Protein AF-A0A818ZFR8-F1 (afdb_monomer)

Solvent-accessible surface area (backbone atoms only — not comparable to full-atom values): 10588 Å² total; per-residue (Å²): 133,90,80,89,83,84,81,84,80,79,79,79,78,79,76,72,80,69,75,83,67,67,73,45,75,75,48,74,55,100,93,43,80,38,34,38,52,63,40,42,68,75,42,42,74,64,34,57,74,34,83,96,46,43,90,58,53,67,88,72,47,54,70,70,54,45,52,52,46,51,51,50,46,51,52,52,51,54,50,52,54,50,37,58,78,69,39,45,80,75,35,69,68,50,48,50,53,50,53,53,51,52,55,52,50,52,53,50,52,52,50,50,63,66,42,64,85,68,64,49,74,64,60,53,51,52,50,50,52,52,50,52,60,73,57,58,87,68,72,92,72,94,78,86,87,84,89,67,98,43,71,68,62,49,50,54,50,50,54,56,50,52,54,56,56,70,74,72,115

Sequence (169 aa):
MKRLATVFLSATLLSSTVLAADNKVVATYTGGNVTADQVMEQFNPVLAMQPESKGKSFSELDKNVQEVLVKGYINSKLLEQEADKLKIRDSQEFKTKIKGIETQMIQQEILERQIKDKITDKMVEDEYKALTTNLKGQEEVKTSHILVDTEEKAKEIKESMILKILLKI

pLDDT: mean 84.17, std 17.58, range [38.09, 97.94]

Secondary structure (DSSP, 8-state):
------------------------EEEEETTEEEEHHHHHHHHHHHHTTSTTTTT--GGGS-HHHHHHHHHHHHHHHHHHHHHHHTTGGGSHHHHHHHHHHHHHHHHHHHHHHHHHTT--HHHHHHHHHHHHHHHTT-----------SSHHHHHHHHHHHHHHHHTT-

Mean predicted aligned error: 14.53 Å

Organism: NCBI:txid392030

InterPro domains:
  IPR027304 Trigger factor/SurA domain superfamily [SSF109998] (23-159)
  IPR050245 Bacterial extracellular foldase PrsA [PTHR47245] (2-159)

Foldseek 3Di:
DDDDDDDPPDDPPPPDPPPPPQQDFPDADPVGTDGQNQLCVVCVVVLCVPPVRNPDGLVRDDPVVNVVSVVVSVVVVVVVVVCVVVVVVVDPVSVVVVVVVVVVVVVVVVVCVVVVVPDDPVNVVVVVVVVCVVPPPDDPDDDDDDDDDDPVVVVVVVVVVVVVVVVPD

Radius of gyration: 34.76 Å; Cα contacts (8 Å, |Δi|>4): 63; chains: 1; bounding box: 124×63×64 Å

Structure (mmCIF, N/CA/C/O backbone):
data_AF-A0A818ZFR8-F1
#
_entry.id   AF-A0A818ZFR8-F1
#
loop_
_atom_site.group_PDB
_atom_site.id
_atom_site.type_symbol
_atom_site.label_atom_id
_atom_site.label_alt_id
_atom_site.label_comp_id
_atom_site.label_asym_id
_atom_site.label_entity_id
_atom_site.label_seq_id
_atom_site.pdbx_PDB_ins_code
_atom_site.Cartn_x
_atom_site.Cartn_y
_atom_site.Cartn_z
_atom_site.occupancy
_atom_site.B_iso_or_equiv
_atom_site.auth_seq_id
_atom_site.auth_comp_id
_atom_site.auth_asym_id
_atom_site.auth_atom_id
_atom_site.pdbx_PDB_model_num
ATOM 1 N N . MET A 1 1 ? -70.995 -36.875 12.158 1.00 38.09 1 MET A N 1
ATOM 2 C CA . MET A 1 1 ? -70.365 -37.649 11.062 1.00 38.09 1 MET A CA 1
ATOM 3 C C . MET A 1 1 ? -69.314 -36.748 10.417 1.00 38.09 1 MET A C 1
ATOM 5 O O . MET A 1 1 ? -69.686 -35.668 10.002 1.00 38.09 1 MET A O 1
ATOM 9 N N . LYS A 1 2 ? -68.013 -37.019 10.640 1.00 39.03 2 LYS A N 1
ATOM 10 C CA . LYS A 1 2 ? -67.011 -37.393 9.603 1.00 39.03 2 LYS A CA 1
ATOM 11 C C . LYS A 1 2 ? -66.853 -36.285 8.522 1.00 39.03 2 LYS A C 1
ATOM 13 O O . LYS A 1 2 ? -67.813 -36.049 7.816 1.00 39.03 2 LYS A O 1
ATOM 18 N N . ARG A 1 3 ? -65.716 -35.613 8.274 1.00 40.31 3 ARG A N 1
ATOM 19 C CA . ARG A 1 3 ? -64.282 -35.936 8.441 1.00 40.31 3 ARG A CA 1
ATOM 20 C C . ARG A 1 3 ? -63.426 -34.650 8.470 1.00 40.31 3 ARG A C 1
ATOM 22 O O . ARG A 1 3 ? -63.768 -33.683 7.800 1.00 40.31 3 ARG A O 1
ATOM 29 N N . LEU A 1 4 ? -62.306 -34.700 9.197 1.00 44.03 4 LEU A N 1
ATOM 30 C CA . LEU A 1 4 ? -61.169 -33.780 9.083 1.00 44.03 4 LEU A CA 1
ATOM 31 C C . LEU A 1 4 ? -60.507 -33.911 7.700 1.00 44.03 4 LEU A C 1
ATOM 33 O O . LEU A 1 4 ? -60.336 -35.029 7.214 1.00 44.03 4 LEU A O 1
ATOM 37 N N . ALA A 1 5 ? -60.054 -32.792 7.138 1.00 43.97 5 ALA A N 1
ATOM 38 C CA . ALA A 1 5 ? -59.053 -32.757 6.075 1.00 43.97 5 ALA A CA 1
ATOM 39 C C . ALA A 1 5 ? -57.970 -31.738 6.458 1.00 43.97 5 ALA A C 1
ATOM 41 O O . ALA A 1 5 ? -58.058 -30.550 6.166 1.00 43.97 5 ALA A O 1
ATOM 42 N N . THR A 1 6 ? -56.973 -32.222 7.191 1.00 42.75 6 THR A N 1
ATOM 43 C CA . THR A 1 6 ? -55.700 -31.552 7.455 1.00 42.75 6 THR A CA 1
ATOM 44 C C . THR A 1 6 ? -54.887 -31.533 6.162 1.00 42.75 6 THR A C 1
ATOM 46 O O . THR A 1 6 ? -54.427 -32.573 5.697 1.00 42.75 6 THR A O 1
ATOM 49 N N . VAL A 1 7 ? -54.711 -30.352 5.570 1.00 43.38 7 VAL A N 1
ATOM 50 C CA . VAL A 1 7 ? -53.764 -30.140 4.470 1.00 43.38 7 VAL A CA 1
ATOM 51 C C . VAL A 1 7 ? -52.388 -29.895 5.086 1.00 43.38 7 VAL A C 1
ATOM 53 O O . VAL A 1 7 ? -52.138 -28.857 5.693 1.00 43.38 7 VAL A O 1
ATOM 56 N N . PHE A 1 8 ? -51.507 -30.887 4.961 1.00 38.47 8 PHE A N 1
ATOM 57 C CA . PHE A 1 8 ? -50.077 -30.771 5.236 1.00 38.47 8 PHE A CA 1
ATOM 58 C C . PHE A 1 8 ? -49.444 -29.893 4.144 1.00 38.47 8 PHE A C 1
ATOM 60 O O . PHE A 1 8 ? -49.186 -30.363 3.037 1.00 38.47 8 PHE A O 1
ATOM 67 N N . LEU A 1 9 ? -49.207 -28.611 4.433 1.00 38.75 9 LEU A N 1
ATOM 68 C CA . LEU A 1 9 ? -48.369 -27.763 3.588 1.00 38.75 9 LEU A CA 1
ATOM 69 C C . LEU A 1 9 ? -46.909 -28.002 3.989 1.00 38.75 9 LEU A C 1
ATOM 71 O O . LEU A 1 9 ? -46.415 -27.457 4.972 1.00 38.75 9 LEU A O 1
ATOM 75 N N . SER A 1 10 ? -46.253 -28.893 3.249 1.00 42.19 10 SER A N 1
ATOM 76 C CA . SER A 1 10 ? -44.827 -29.189 3.373 1.00 42.19 10 SER A CA 1
ATOM 77 C C . SER A 1 10 ? -44.009 -27.924 3.098 1.00 42.19 10 SER A C 1
ATOM 79 O O . SER A 1 10 ? -43.869 -27.507 1.951 1.00 42.19 10 SER A O 1
ATOM 81 N N . ALA A 1 11 ? -43.464 -27.317 4.152 1.00 47.06 11 ALA A N 1
ATOM 82 C CA . ALA A 1 11 ? -42.463 -26.267 4.045 1.00 47.06 11 ALA A CA 1
ATOM 83 C C . ALA A 1 11 ? -41.134 -26.895 3.604 1.00 47.06 11 ALA A C 1
ATOM 85 O O . ALA A 1 11 ? -40.368 -27.414 4.415 1.00 47.06 11 ALA A O 1
ATOM 86 N N . THR A 1 12 ? -40.867 -26.878 2.300 1.00 50.16 12 THR A N 1
ATOM 87 C CA . THR A 1 12 ? -39.530 -27.120 1.754 1.00 50.16 12 THR A CA 1
ATOM 88 C C . THR A 1 12 ? -38.594 -26.029 2.266 1.00 50.16 12 THR A C 1
ATOM 90 O O . THR A 1 12 ? -38.601 -24.903 1.771 1.00 50.16 12 THR A O 1
ATOM 93 N N . LEU A 1 13 ? -37.799 -26.370 3.281 1.00 46.50 13 LEU A N 1
ATOM 94 C CA . LEU A 1 13 ? -36.607 -25.630 3.675 1.00 46.50 13 LEU A CA 1
ATOM 95 C C . LEU A 1 13 ? -35.628 -25.670 2.498 1.00 46.50 13 LEU A C 1
ATOM 97 O O . LEU A 1 13 ? -34.896 -26.639 2.307 1.00 46.50 13 LEU A O 1
ATOM 101 N N . LEU A 1 14 ? -35.641 -24.618 1.683 1.00 50.81 14 LEU A N 1
ATOM 102 C CA . LEU A 1 14 ? -34.517 -24.291 0.819 1.00 50.81 14 LEU A CA 1
ATOM 103 C C . LEU A 1 14 ? -33.371 -23.869 1.739 1.00 50.81 14 LEU A C 1
ATOM 105 O O . LEU A 1 14 ? -33.244 -22.703 2.104 1.00 50.81 14 LEU A O 1
ATOM 109 N N . SER A 1 15 ? -32.562 -24.842 2.153 1.00 46.88 15 SER A N 1
ATOM 110 C CA . SER A 1 15 ? -31.235 -24.593 2.697 1.00 46.88 15 SER A CA 1
ATOM 111 C C . SER A 1 15 ? -30.413 -23.945 1.590 1.00 46.88 15 SER A C 1
ATOM 113 O O . SER A 1 15 ? -29.797 -24.627 0.775 1.00 46.88 15 SER A O 1
ATOM 115 N N . SER A 1 16 ? -30.433 -22.617 1.524 1.00 48.22 16 SER A N 1
ATOM 116 C CA . SER A 1 16 ? -29.395 -21.878 0.828 1.00 48.22 16 SER A CA 1
ATOM 117 C C . SER A 1 16 ? -28.075 -22.285 1.467 1.00 48.22 16 SER A C 1
ATOM 119 O O . SER A 1 16 ? -27.835 -21.995 2.641 1.00 48.22 16 SER A O 1
ATOM 121 N N . THR A 1 17 ? -27.238 -22.987 0.711 1.00 42.12 17 THR A N 1
ATOM 122 C CA . THR A 1 17 ? -25.811 -23.088 0.986 1.00 42.12 17 THR A CA 1
ATOM 123 C C . THR A 1 17 ? -25.267 -21.666 1.010 1.00 42.12 17 THR A C 1
ATOM 125 O O . THR A 1 17 ? -24.925 -21.100 -0.027 1.00 42.12 17 THR A O 1
ATOM 128 N N . VAL A 1 18 ? -25.249 -21.060 2.195 1.00 51.91 18 VAL A N 1
ATOM 129 C CA . VAL A 1 18 ? -24.336 -19.966 2.496 1.00 51.91 18 VAL 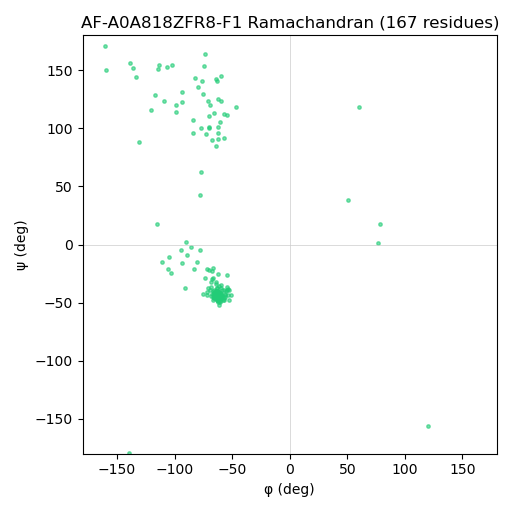A CA 1
ATOM 130 C C . VAL A 1 18 ? -22.960 -20.533 2.182 1.00 51.91 18 VAL A C 1
ATOM 132 O O . VAL A 1 18 ? -22.527 -21.494 2.818 1.00 51.91 18 VAL A O 1
ATOM 135 N N . LEU A 1 19 ? -22.328 -20.008 1.130 1.00 44.62 19 LEU A N 1
ATOM 136 C CA . LEU A 1 19 ? -20.898 -20.176 0.916 1.00 44.62 19 LEU A CA 1
ATOM 137 C C . LEU A 1 19 ? -20.244 -19.883 2.263 1.00 44.62 19 LEU A C 1
ATOM 139 O O . LEU A 1 19 ? -20.466 -18.807 2.817 1.00 44.62 19 LEU A O 1
ATOM 143 N N . ALA A 1 20 ? -19.556 -20.875 2.822 1.00 43.00 20 ALA A N 1
ATOM 144 C CA . ALA A 1 20 ? -18.879 -20.762 4.099 1.00 43.00 20 ALA A CA 1
ATOM 145 C C . ALA A 1 20 ? -17.764 -19.716 3.962 1.00 43.00 20 ALA A C 1
ATOM 147 O O . ALA A 1 20 ? -16.625 -20.042 3.651 1.00 43.00 20 ALA A O 1
ATOM 148 N N . ALA A 1 21 ? -18.128 -18.444 4.126 1.00 49.28 21 ALA A N 1
ATOM 149 C CA . ALA A 1 21 ? -17.209 -17.415 4.556 1.00 49.28 21 ALA A CA 1
ATOM 150 C C . ALA A 1 21 ? -16.761 -17.837 5.953 1.00 49.28 21 ALA A C 1
ATOM 152 O O . ALA A 1 21 ? -17.599 -18.158 6.808 1.00 49.28 21 ALA A O 1
ATOM 153 N N . ASP A 1 22 ? -15.453 -17.933 6.146 1.00 56.91 22 ASP A N 1
ATOM 154 C CA . ASP A 1 22 ? -14.827 -18.409 7.370 1.00 56.91 22 ASP A CA 1
ATOM 155 C C . ASP A 1 22 ? -14.910 -17.269 8.404 1.00 56.91 22 ASP A C 1
ATOM 157 O O . ASP A 1 22 ? -13.919 -16.708 8.866 1.00 56.91 22 ASP A O 1
ATOM 161 N N . ASN A 1 23 ? -16.141 -16.888 8.767 1.00 75.81 23 ASN A N 1
ATOM 162 C CA . ASN A 1 23 ? -16.486 -15.745 9.611 1.00 75.81 23 ASN A CA 1
ATOM 163 C C . ASN A 1 23 ? -16.240 -16.053 11.099 1.00 75.81 23 ASN A C 1
ATOM 165 O O . ASN A 1 23 ? -17.062 -15.798 11.984 1.00 75.81 23 ASN A O 1
ATOM 169 N N . LYS A 1 24 ? -15.107 -16.692 11.379 1.00 91.25 24 LYS A N 1
ATOM 170 C CA . LYS A 1 24 ? -14.663 -17.077 12.709 1.00 91.25 24 LYS A CA 1
ATOM 171 C C . LYS A 1 24 ? -14.156 -15.843 13.440 1.00 91.25 24 LYS A C 1
ATOM 173 O O . LYS A 1 24 ? -13.301 -15.123 12.931 1.00 91.25 24 LYS A O 1
ATOM 178 N N . VAL A 1 25 ? -14.638 -15.626 14.661 1.00 94.88 25 VAL A N 1
ATOM 179 C CA . VAL A 1 25 ? -14.092 -14.592 15.548 1.00 94.88 25 VAL A CA 1
ATOM 180 C C . VAL A 1 25 ? -12.696 -15.020 15.998 1.00 94.88 25 VAL A C 1
ATOM 182 O O . VAL A 1 25 ? -12.527 -16.079 16.603 1.00 94.88 25 VAL A O 1
ATOM 185 N N . VAL A 1 26 ? -11.699 -14.199 15.682 1.00 95.06 26 VAL A N 1
ATOM 186 C CA . VAL A 1 26 ? -10.278 -14.446 15.978 1.00 95.06 26 VAL A CA 1
ATOM 187 C C . VAL A 1 26 ? -9.765 -13.581 17.124 1.00 95.06 26 VAL A C 1
ATOM 189 O O . VAL A 1 26 ? -8.783 -13.941 17.766 1.00 95.06 26 VAL A O 1
ATOM 192 N N . ALA A 1 27 ? -10.443 -12.470 17.417 1.00 95.44 27 ALA A N 1
ATOM 193 C CA . ALA A 1 27 ? -10.174 -11.635 18.579 1.00 95.44 27 ALA A CA 1
ATOM 194 C C . ALA A 1 27 ? -11.370 -10.744 18.925 1.00 95.44 27 ALA A C 1
ATOM 196 O O . ALA A 1 27 ? -12.330 -10.623 18.166 1.00 95.44 27 ALA A O 1
ATOM 197 N N . THR A 1 28 ? -11.284 -10.084 20.074 1.00 95.06 28 THR A N 1
ATOM 198 C CA . THR A 1 28 ? -12.230 -9.059 20.517 1.00 95.06 28 THR A CA 1
ATOM 199 C C . THR A 1 28 ? -11.461 -7.857 21.038 1.00 95.06 28 THR A C 1
ATOM 201 O O . THR A 1 28 ? -10.428 -8.019 21.689 1.00 95.06 28 THR A O 1
ATOM 204 N N . TYR A 1 29 ? -11.976 -6.658 20.800 1.00 93.56 29 TYR A N 1
ATOM 205 C CA . TYR A 1 29 ? -11.435 -5.414 21.340 1.00 93.56 29 TYR A CA 1
ATOM 206 C C . TYR A 1 29 ? -12.581 -4.489 21.767 1.00 93.56 29 TYR A C 1
ATOM 208 O O . TYR A 1 29 ? -13.754 -4.835 21.639 1.00 93.56 29 TYR A O 1
ATOM 216 N N . THR A 1 30 ? -12.259 -3.303 22.279 1.00 89.56 30 THR A N 1
ATOM 217 C CA . THR A 1 30 ? -13.251 -2.312 22.736 1.00 89.56 30 THR A CA 1
ATOM 218 C C . THR A 1 30 ? -14.292 -1.944 21.673 1.00 89.56 30 THR A C 1
ATOM 220 O O . THR A 1 30 ? -15.401 -1.559 22.028 1.00 89.56 30 THR A O 1
ATOM 223 N N . GLY A 1 31 ? -13.958 -2.072 20.383 1.00 85.50 31 GLY A N 1
ATOM 224 C CA . GLY A 1 31 ? -14.864 -1.827 19.258 1.00 85.50 31 GLY A CA 1
ATOM 225 C C . GLY A 1 31 ? -15.672 -3.037 18.778 1.00 85.50 31 GLY A C 1
ATOM 226 O O . GLY A 1 31 ? -16.422 -2.892 17.819 1.00 85.50 31 GLY A O 1
ATOM 227 N N . GLY A 1 32 ? -15.545 -4.206 19.417 1.00 92.75 32 GLY A N 1
ATOM 228 C CA . GLY A 1 32 ? -16.324 -5.405 19.103 1.00 92.75 32 GLY A CA 1
ATOM 229 C C . GLY A 1 32 ? -15.482 -6.613 18.690 1.00 92.75 32 GLY A C 1
ATOM 230 O O . GLY A 1 32 ? -14.311 -6.747 19.054 1.00 92.75 32 GLY A O 1
ATOM 231 N N . ASN A 1 33 ? -16.113 -7.521 17.947 1.00 96.19 33 ASN A N 1
ATOM 232 C CA . ASN A 1 33 ? -15.488 -8.750 17.465 1.00 96.19 33 ASN A CA 1
ATOM 233 C C . ASN A 1 33 ? -14.668 -8.486 16.198 1.00 96.19 33 ASN A C 1
ATOM 235 O O . ASN A 1 33 ? -15.083 -7.718 15.333 1.00 96.19 33 ASN A O 1
ATOM 239 N N . VAL A 1 34 ? -13.533 -9.171 16.086 1.00 95.69 34 VAL A N 1
ATOM 240 C CA . VAL A 1 34 ? -12.675 -9.213 14.899 1.00 95.69 34 VAL A CA 1
ATOM 241 C C . VAL A 1 34 ? -12.797 -10.592 14.280 1.00 95.69 34 VAL A C 1
ATOM 243 O O . VAL A 1 34 ? -12.552 -11.594 14.960 1.00 95.69 34 VAL A O 1
ATOM 246 N N . THR A 1 35 ? -13.170 -10.654 13.007 1.00 96.88 35 THR A N 1
ATOM 247 C CA . THR A 1 35 ? -13.336 -11.920 12.284 1.00 96.88 35 THR A CA 1
ATOM 248 C C . THR A 1 35 ? -12.151 -12.192 11.363 1.00 96.88 35 THR A C 1
ATOM 250 O O . THR A 1 35 ? -11.447 -11.270 10.952 1.00 96.88 35 THR A O 1
ATOM 253 N N . ALA A 1 36 ? -11.893 -13.467 11.068 1.00 95.69 36 ALA A N 1
ATOM 254 C CA . ALA A 1 36 ? -10.802 -13.872 10.184 1.00 95.69 36 ALA A CA 1
ATOM 255 C C . ALA A 1 36 ? -10.917 -13.204 8.804 1.00 95.69 36 ALA A C 1
ATOM 257 O O . ALA A 1 36 ? -9.929 -12.676 8.299 1.00 95.69 36 ALA A O 1
ATOM 258 N N . ASP A 1 37 ? -12.131 -13.142 8.251 1.00 95.38 37 ASP A N 1
ATOM 259 C CA . ASP A 1 37 ? -12.412 -12.489 6.970 1.00 95.38 37 ASP A CA 1
ATOM 260 C C . ASP A 1 37 ? -12.021 -11.007 6.972 1.00 95.38 37 ASP A C 1
ATOM 262 O O . ASP A 1 37 ? -11.358 -10.554 6.046 1.00 95.38 37 ASP A O 1
ATOM 266 N N . GLN A 1 38 ? -12.349 -10.266 8.036 1.00 95.25 38 GLN A N 1
ATOM 267 C CA . GLN A 1 38 ? -11.991 -8.847 8.155 1.00 95.25 38 GLN A CA 1
ATOM 268 C C . GLN A 1 38 ? -10.476 -8.628 8.166 1.00 95.25 38 GLN A C 1
ATOM 270 O O . GLN A 1 38 ? -9.964 -7.690 7.553 1.00 95.25 38 GLN A O 1
ATOM 275 N N . VAL A 1 39 ? -9.749 -9.498 8.870 1.00 96.50 39 VAL A N 1
ATOM 276 C CA . VAL A 1 39 ? -8.286 -9.436 8.908 1.00 96.50 39 VAL A CA 1
ATOM 277 C C . VAL A 1 39 ? -7.719 -9.748 7.522 1.00 96.50 39 VAL A C 1
ATOM 279 O O . VAL A 1 39 ? -6.867 -9.011 7.027 1.00 96.50 39 VAL A O 1
ATOM 282 N N . MET A 1 40 ? -8.209 -10.800 6.864 1.00 95.38 40 MET A N 1
ATOM 283 C CA . MET A 1 40 ? -7.732 -11.174 5.531 1.00 95.38 40 MET A CA 1
ATOM 284 C C . MET A 1 40 ? -8.078 -10.125 4.477 1.00 95.38 40 MET A C 1
ATOM 286 O O . MET A 1 40 ? -7.233 -9.825 3.646 1.00 95.38 40 MET A O 1
ATOM 290 N N . GLU A 1 41 ? -9.255 -9.503 4.521 1.00 94.88 41 GLU A N 1
ATOM 291 C CA . GLU A 1 41 ? -9.635 -8.432 3.593 1.00 94.88 41 GLU A CA 1
ATOM 292 C C . GLU A 1 41 ? -8.623 -7.277 3.617 1.00 94.88 41 GLU A C 1
ATOM 294 O O . GLU A 1 41 ? -8.179 -6.815 2.565 1.00 94.88 41 GLU A O 1
ATOM 299 N N . GLN A 1 42 ? -8.183 -6.867 4.811 1.00 95.56 42 GLN A N 1
ATOM 300 C CA . GLN A 1 42 ? -7.213 -5.784 4.964 1.00 95.56 42 GLN A CA 1
ATOM 301 C C . GLN A 1 42 ? -5.798 -6.170 4.499 1.00 95.56 42 GLN A C 1
ATOM 303 O O . GLN A 1 42 ? -5.088 -5.333 3.937 1.00 95.56 42 GLN A O 1
ATOM 308 N N . PHE A 1 43 ? -5.361 -7.409 4.741 1.00 95.94 43 PHE A N 1
ATOM 309 C CA . PHE A 1 43 ? -3.962 -7.809 4.529 1.00 95.94 43 PHE A CA 1
ATOM 310 C C . PHE A 1 43 ? -3.717 -8.669 3.284 1.00 95.94 43 PHE A C 1
ATOM 312 O O . PHE A 1 43 ? -2.563 -8.823 2.880 1.00 95.94 43 PHE A O 1
ATOM 319 N N . ASN A 1 44 ? -4.762 -9.165 2.619 1.00 94.31 44 ASN A N 1
ATOM 320 C CA . ASN A 1 44 ? -4.667 -9.980 1.405 1.00 94.31 44 ASN A CA 1
ATOM 321 C C . ASN A 1 44 ? -3.784 -9.368 0.310 1.00 94.31 44 ASN A C 1
ATOM 323 O O . ASN A 1 44 ? -2.975 -10.113 -0.245 1.00 94.31 44 ASN A O 1
ATOM 327 N N . PRO A 1 45 ? -3.857 -8.057 -0.004 1.00 93.31 45 PRO A N 1
ATOM 328 C CA . PRO A 1 45 ? -2.987 -7.468 -1.021 1.00 93.31 45 PRO A CA 1
ATOM 329 C C . PRO A 1 45 ? -1.497 -7.638 -0.701 1.00 93.31 45 PRO A C 1
ATOM 331 O O . PRO A 1 45 ? -0.708 -7.943 -1.589 1.00 93.31 45 PRO A O 1
ATOM 334 N N . VAL A 1 46 ? -1.119 -7.505 0.574 1.00 92.25 46 VAL A N 1
ATOM 335 C CA . VAL A 1 46 ? 0.270 -7.661 1.031 1.00 92.25 46 VAL A CA 1
ATOM 336 C C . VAL A 1 46 ? 0.665 -9.137 1.076 1.00 92.25 46 VAL A C 1
ATOM 338 O O . VAL A 1 46 ? 1.748 -9.501 0.622 1.00 92.25 46 VAL A O 1
ATOM 341 N N . LEU A 1 47 ? -0.222 -10.007 1.566 1.00 93.00 47 LEU A N 1
ATOM 342 C CA . LEU A 1 47 ? 0.015 -11.453 1.609 1.00 93.00 47 LEU A CA 1
ATOM 343 C C . LEU A 1 47 ? 0.139 -12.058 0.204 1.00 93.00 47 LEU A C 1
ATOM 345 O O . LEU A 1 47 ? 0.922 -12.979 0.001 1.00 93.00 47 LEU A O 1
ATOM 349 N N . ALA A 1 48 ? -0.574 -11.518 -0.788 1.00 91.81 48 ALA A N 1
ATOM 350 C CA . ALA A 1 48 ? -0.499 -11.966 -2.177 1.00 91.81 48 ALA A CA 1
ATOM 351 C C . ALA A 1 48 ? 0.860 -11.681 -2.842 1.00 91.81 48 ALA A C 1
ATOM 353 O O . ALA A 1 48 ? 1.195 -12.331 -3.836 1.00 91.81 48 ALA A O 1
ATOM 354 N N . MET A 1 49 ? 1.641 -10.742 -2.296 1.00 91.69 49 MET A N 1
ATOM 355 C CA . MET A 1 49 ? 3.008 -10.448 -2.742 1.00 91.69 49 MET A CA 1
ATOM 356 C C . MET A 1 49 ? 4.040 -11.430 -2.171 1.00 91.69 49 MET A C 1
ATOM 358 O O . MET A 1 49 ? 5.157 -11.494 -2.678 1.00 91.69 49 MET A O 1
ATOM 362 N N . GLN A 1 50 ? 3.678 -12.196 -1.140 1.00 90.56 50 GLN A N 1
ATOM 363 C CA . GLN A 1 50 ? 4.542 -13.178 -0.489 1.00 90.56 50 GLN A CA 1
ATOM 364 C C . GLN A 1 50 ? 4.234 -14.580 -1.032 1.00 90.56 50 GLN A C 1
ATOM 366 O O . GLN A 1 50 ? 3.132 -15.084 -0.797 1.00 90.56 50 GLN A O 1
ATOM 371 N N . PRO A 1 51 ? 5.165 -15.244 -1.743 1.00 89.62 51 PRO A N 1
ATOM 372 C CA . PRO A 1 51 ? 4.930 -16.578 -2.301 1.00 89.62 51 PRO A CA 1
ATOM 373 C C . PRO A 1 51 ? 4.451 -17.600 -1.262 1.00 89.62 51 PRO A C 1
ATOM 375 O O . PRO A 1 51 ? 3.560 -18.395 -1.544 1.00 89.62 51 PRO A O 1
ATOM 378 N N . GLU A 1 52 ? 4.998 -17.542 -0.048 1.00 89.06 52 GLU A N 1
ATOM 379 C CA . GLU A 1 52 ? 4.667 -18.421 1.075 1.00 89.06 52 GLU A CA 1
ATOM 380 C C . GLU A 1 52 ? 3.271 -18.203 1.678 1.00 89.06 52 GLU A C 1
ATOM 382 O O . GLU A 1 52 ? 2.739 -19.121 2.308 1.00 89.06 52 GLU A O 1
ATOM 387 N N . SER A 1 53 ? 2.668 -17.028 1.487 1.00 89.62 53 SER A N 1
ATOM 388 C CA . SER A 1 53 ? 1.364 -16.654 2.062 1.00 89.62 53 SER A CA 1
ATOM 389 C C . SER A 1 53 ? 0.260 -16.544 1.008 1.00 89.62 53 SER A C 1
ATOM 391 O O . SER A 1 53 ? -0.926 -16.515 1.340 1.00 89.62 53 SER A O 1
ATOM 393 N N . LYS A 1 54 ? 0.632 -16.491 -0.274 1.00 91.06 54 LYS A N 1
ATOM 394 C CA . LYS A 1 54 ? -0.286 -16.268 -1.387 1.00 91.06 54 LYS A CA 1
ATOM 395 C C . LYS A 1 54 ? -1.362 -17.352 -1.459 1.00 91.06 54 LYS A C 1
ATOM 397 O O . LYS A 1 54 ? -1.067 -18.534 -1.605 1.00 91.06 54 LYS A O 1
ATOM 402 N N . GLY A 1 55 ? -2.622 -16.921 -1.426 1.00 89.31 55 GLY A N 1
ATOM 403 C CA . GLY A 1 55 ? -3.787 -17.796 -1.587 1.00 89.31 55 GLY A CA 1
ATOM 404 C C . GLY A 1 55 ? -4.142 -18.633 -0.358 1.00 89.31 55 GLY A C 1
ATOM 405 O O . GLY A 1 55 ? -5.109 -19.385 -0.425 1.00 89.31 55 GLY A O 1
ATOM 406 N N . LYS A 1 56 ? -3.407 -18.495 0.752 1.00 93.06 56 LYS A N 1
ATOM 407 C CA . LYS A 1 56 ? -3.760 -19.128 2.025 1.00 93.06 56 LYS A CA 1
ATOM 408 C C . LYS A 1 56 ? -4.908 -18.379 2.696 1.00 93.06 56 LYS A C 1
ATOM 410 O O . LYS A 1 56 ? -4.943 -17.150 2.707 1.00 93.06 56 LYS A O 1
ATOM 415 N N . SER A 1 57 ? -5.821 -19.129 3.293 1.00 92.88 57 SER A N 1
ATOM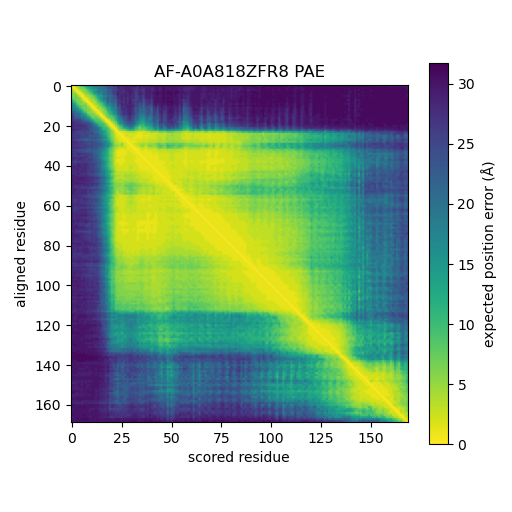 416 C CA . SER A 1 57 ? -6.819 -18.630 4.238 1.00 92.88 57 SER A CA 1
ATOM 417 C C . SER A 1 57 ? -6.177 -18.291 5.587 1.00 92.88 57 SER A C 1
ATOM 419 O O . SER A 1 57 ? -5.075 -18.743 5.901 1.00 92.88 57 SER A O 1
ATOM 421 N N . PHE A 1 58 ? -6.880 -17.525 6.427 1.00 94.38 58 PHE A N 1
ATOM 422 C CA . PHE A 1 58 ? -6.369 -17.112 7.739 1.00 94.38 58 PHE A CA 1
ATOM 423 C C . PHE A 1 58 ? -5.905 -18.300 8.598 1.00 94.38 58 PHE A C 1
ATOM 425 O O . PHE A 1 58 ? -4.843 -18.252 9.216 1.00 94.38 58 PHE A O 1
ATOM 432 N N . SER A 1 59 ? -6.690 -19.382 8.609 1.00 94.25 59 SER A N 1
ATOM 433 C CA . SER A 1 59 ? -6.423 -20.588 9.399 1.00 94.25 59 SER A CA 1
ATOM 434 C C . SER A 1 59 ? -5.183 -21.365 8.929 1.00 94.25 59 SER A C 1
ATOM 436 O O . SER A 1 59 ? -4.609 -22.113 9.718 1.00 94.25 59 SER A O 1
ATOM 438 N N . GLU A 1 60 ? -4.767 -21.189 7.671 1.00 94.00 60 GLU A N 1
ATOM 439 C CA . GLU A 1 60 ? -3.610 -21.856 7.052 1.00 94.00 60 GLU A CA 1
ATOM 440 C C . GLU A 1 60 ? -2.295 -21.084 7.232 1.00 94.00 60 GLU A C 1
ATOM 442 O O . GLU A 1 60 ? -1.222 -21.589 6.892 1.00 94.00 60 GLU A O 1
ATOM 447 N N . LEU A 1 61 ? -2.360 -19.855 7.746 1.00 93.75 61 LEU A N 1
ATOM 448 C CA . LEU A 1 61 ? -1.177 -19.062 8.063 1.00 93.75 61 LEU A CA 1
ATOM 449 C C . LEU A 1 61 ? -0.496 -19.587 9.330 1.00 93.75 61 LEU A C 1
ATOM 451 O O . LEU A 1 61 ? -1.144 -20.124 10.230 1.00 93.75 61 LEU A O 1
ATOM 455 N N . ASP A 1 62 ? 0.811 -19.366 9.446 1.00 94.50 62 ASP A N 1
ATOM 456 C CA . ASP A 1 62 ? 1.533 -19.676 10.679 1.00 94.50 62 ASP A CA 1
ATOM 457 C C . ASP A 1 62 ? 0.963 -18.879 11.860 1.00 94.50 62 ASP A C 1
ATOM 459 O O . ASP A 1 62 ? 0.590 -17.713 11.720 1.00 94.50 62 ASP A O 1
ATOM 463 N N . LYS A 1 63 ? 0.940 -19.472 13.061 1.00 94.81 63 LYS A N 1
ATOM 464 C CA . LYS A 1 63 ? 0.346 -18.839 14.258 1.00 94.81 63 LYS A CA 1
ATOM 465 C C . LYS A 1 63 ? 0.915 -17.449 14.559 1.00 94.81 63 LYS A C 1
ATOM 467 O O . LYS A 1 63 ? 0.164 -16.551 14.925 1.00 94.81 63 LYS A O 1
ATOM 472 N N . ASN A 1 64 ? 2.221 -17.265 14.367 1.00 95.25 64 ASN A N 1
ATOM 473 C CA . ASN A 1 64 ? 2.869 -15.967 14.560 1.00 95.25 64 ASN A CA 1
ATOM 474 C C . ASN A 1 64 ? 2.349 -14.929 13.557 1.00 95.25 64 ASN A C 1
ATOM 476 O O . ASN A 1 64 ? 2.117 -13.781 13.924 1.00 95.25 64 ASN A O 1
ATOM 480 N N . VAL A 1 65 ? 2.126 -15.335 12.303 1.00 94.62 65 VAL A N 1
ATOM 481 C CA . VAL A 1 65 ? 1.555 -14.467 11.267 1.00 94.62 65 VAL A CA 1
ATOM 482 C C . VAL A 1 65 ? 0.113 -14.121 11.626 1.00 94.62 65 VAL A C 1
ATOM 484 O O . VAL A 1 65 ? -0.228 -12.943 11.647 1.00 94.62 65 VAL A O 1
ATOM 487 N N . GLN A 1 66 ? -0.708 -15.107 12.004 1.00 95.62 66 GLN A N 1
ATOM 488 C CA . GLN A 1 66 ? -2.085 -14.872 12.459 1.00 95.62 66 GLN A CA 1
ATOM 489 C C . GLN A 1 66 ? -2.142 -13.827 13.584 1.00 95.62 66 GLN A C 1
ATOM 491 O O . GLN A 1 66 ? -2.918 -12.875 13.511 1.00 95.62 66 GLN A O 1
ATOM 496 N N . GLU A 1 67 ? -1.289 -13.964 14.604 1.00 96.69 67 GLU A N 1
ATOM 497 C CA . GLU A 1 67 ? -1.234 -13.034 15.733 1.00 96.69 67 GLU A CA 1
ATOM 498 C C . GLU A 1 67 ? -0.829 -11.616 15.303 1.00 96.69 67 GLU A C 1
ATOM 500 O O . GLU A 1 67 ? -1.448 -10.638 15.733 1.00 96.69 67 GLU A O 1
ATOM 505 N N . VAL A 1 68 ? 0.180 -11.491 14.435 1.00 96.88 68 VAL A N 1
ATOM 506 C CA . VAL A 1 68 ? 0.631 -10.198 13.900 1.00 96.88 68 VAL A CA 1
ATOM 507 C C . VAL A 1 68 ? -0.478 -9.517 13.102 1.00 96.88 68 VAL A C 1
ATOM 509 O O . VAL A 1 68 ? -0.724 -8.329 13.310 1.00 96.88 68 VAL A O 1
ATOM 512 N N . LEU A 1 69 ? -1.178 -10.252 12.236 1.00 96.81 69 LEU A N 1
ATOM 513 C CA . LEU A 1 69 ? -2.260 -9.701 11.419 1.00 96.81 69 LEU A CA 1
ATOM 514 C C . LEU A 1 69 ? -3.446 -9.250 12.276 1.00 96.81 69 LEU A C 1
ATOM 516 O O . LEU A 1 69 ? -3.959 -8.149 12.088 1.00 96.81 69 LEU A O 1
ATOM 520 N N . VAL A 1 70 ? -3.841 -10.052 13.268 1.00 97.44 70 VAL A N 1
ATOM 521 C CA . VAL A 1 70 ? -4.917 -9.696 14.207 1.00 97.44 70 VAL A CA 1
ATOM 522 C C . VAL A 1 70 ? -4.556 -8.447 15.008 1.00 97.44 70 VAL A C 1
ATOM 524 O O . VAL A 1 70 ? -5.357 -7.515 15.090 1.00 97.44 70 VAL A O 1
ATOM 527 N N . LYS A 1 71 ? -3.339 -8.381 15.563 1.00 97.38 71 LYS A N 1
ATOM 528 C CA . LYS A 1 71 ? -2.854 -7.189 16.276 1.00 97.38 71 LYS A CA 1
ATOM 529 C C . LYS A 1 71 ? -2.807 -5.967 15.359 1.00 97.38 71 LYS A C 1
ATOM 531 O O . LYS A 1 71 ? -3.242 -4.892 15.761 1.00 97.38 71 LYS A O 1
ATOM 536 N N . GLY A 1 72 ? -2.318 -6.132 14.131 1.00 97.44 72 GLY A N 1
ATOM 537 C CA . GLY A 1 72 ? -2.273 -5.076 13.122 1.00 97.44 72 GLY A CA 1
ATOM 538 C C . GLY A 1 72 ? -3.660 -4.531 12.786 1.00 97.44 72 GLY A C 1
ATOM 539 O O . GLY A 1 72 ? -3.857 -3.316 12.793 1.00 97.44 72 GLY A O 1
ATOM 540 N N . TYR A 1 73 ? -4.635 -5.417 12.578 1.00 97.38 73 TYR A N 1
ATOM 541 C CA . TYR A 1 73 ? -6.027 -5.045 12.329 1.00 97.38 73 TYR A CA 1
ATOM 542 C C . TYR A 1 73 ? -6.624 -4.264 13.507 1.00 97.38 73 TYR A C 1
ATOM 544 O O . TYR A 1 73 ? -7.167 -3.174 13.323 1.00 97.38 73 TYR A O 1
ATOM 552 N N . ILE A 1 74 ? -6.474 -4.774 14.735 1.00 97.69 74 ILE A N 1
ATOM 553 C CA . ILE A 1 74 ? -6.982 -4.105 15.943 1.00 97.69 74 ILE A CA 1
ATOM 554 C C . ILE A 1 74 ? -6.357 -2.717 16.091 1.00 97.69 74 ILE A C 1
ATOM 556 O O . ILE A 1 74 ? -7.076 -1.743 16.308 1.00 97.69 74 ILE A O 1
ATOM 560 N N . ASN A 1 75 ? -5.038 -2.601 15.920 1.00 97.38 75 ASN A N 1
ATOM 561 C CA . ASN A 1 75 ? -4.346 -1.316 15.991 1.00 97.38 75 ASN A CA 1
ATOM 562 C C . ASN A 1 75 ? -4.875 -0.330 14.939 1.00 97.38 75 ASN A C 1
ATOM 564 O O . ASN A 1 75 ? -5.128 0.827 15.271 1.00 97.38 75 ASN A O 1
ATOM 568 N N . SER A 1 76 ? -5.111 -0.787 13.704 1.00 96.38 76 SER A N 1
ATOM 569 C CA . SER A 1 76 ? -5.736 0.024 12.650 1.00 96.38 76 SER A CA 1
ATOM 570 C C . SER A 1 76 ? -7.102 0.553 13.088 1.00 96.38 76 SER A C 1
ATOM 572 O O . SER A 1 76 ? -7.380 1.744 12.960 1.00 96.38 76 SER A O 1
ATOM 574 N N . LYS A 1 77 ? -7.942 -0.303 13.679 1.00 96.12 77 LYS A N 1
ATOM 575 C CA . LYS A 1 77 ? -9.279 0.093 14.136 1.00 96.12 77 LYS A CA 1
ATOM 576 C C . LYS A 1 77 ? -9.261 1.049 15.319 1.00 96.12 77 LYS A C 1
ATOM 578 O O . LYS A 1 77 ? -10.077 1.965 15.363 1.00 96.12 77 LYS A O 1
ATOM 583 N N . LEU A 1 78 ? -8.327 0.884 16.251 1.00 96.38 78 LEU A N 1
ATOM 584 C CA . LEU A 1 78 ? -8.144 1.833 17.350 1.00 96.38 78 LEU A CA 1
ATOM 585 C C . LEU A 1 78 ? -7.710 3.213 16.832 1.00 96.38 78 LEU A C 1
ATOM 587 O O . LEU A 1 78 ? -8.217 4.230 17.303 1.00 96.38 78 LEU A O 1
ATOM 591 N N . LEU A 1 79 ? -6.829 3.256 15.829 1.00 96.06 79 LEU A N 1
ATOM 592 C CA . LEU A 1 79 ? -6.422 4.505 15.182 1.00 96.06 79 LEU A CA 1
ATOM 593 C C . LEU A 1 79 ? -7.569 5.155 14.400 1.00 96.06 79 LEU A C 1
ATOM 595 O O . LEU A 1 79 ? -7.728 6.370 14.471 1.00 96.06 79 LEU A O 1
ATOM 599 N N . GLU A 1 80 ? -8.393 4.373 13.697 1.00 94.88 80 GLU A N 1
ATOM 600 C CA . GLU A 1 80 ? -9.600 4.880 13.026 1.00 94.88 80 GLU A CA 1
ATOM 601 C C . GLU A 1 80 ? -10.575 5.518 14.027 1.00 94.88 80 GLU A C 1
ATOM 603 O O . GLU A 1 80 ? -11.047 6.630 13.796 1.00 94.88 80 GLU A O 1
ATOM 608 N N . GLN A 1 81 ? -10.820 4.856 15.163 1.00 94.94 81 GLN A N 1
ATOM 609 C CA . GLN A 1 81 ? -11.672 5.391 16.230 1.00 94.94 81 GLN A CA 1
ATOM 610 C C . GLN A 1 81 ? -11.122 6.698 16.804 1.00 94.94 81 GLN A C 1
ATOM 612 O O . GLN A 1 81 ? -11.881 7.625 17.085 1.00 94.94 81 GLN A O 1
ATOM 617 N N . GLU A 1 82 ? -9.807 6.788 16.998 1.00 95.69 82 GLU A N 1
ATOM 618 C CA . GLU A 1 82 ? -9.182 8.015 17.484 1.00 95.69 82 GLU A CA 1
ATOM 619 C C . GLU A 1 82 ? -9.243 9.134 16.438 1.00 95.69 82 GLU A C 1
ATOM 621 O O . GLU A 1 82 ? -9.554 10.278 16.769 1.00 95.69 82 GLU A O 1
ATOM 626 N N . ALA A 1 83 ? -9.048 8.805 15.159 1.00 96.06 83 ALA A N 1
ATOM 627 C CA . ALA A 1 83 ? -9.190 9.752 14.060 1.00 96.06 83 ALA A CA 1
ATOM 628 C C . ALA A 1 83 ? -10.608 10.346 13.978 1.00 96.06 83 ALA A C 1
ATOM 630 O O . ALA A 1 83 ? -10.747 11.531 13.662 1.00 96.06 83 ALA A O 1
ATOM 631 N N . ASP A 1 84 ? -11.644 9.564 14.301 1.00 94.56 84 ASP A N 1
ATOM 632 C CA . ASP A 1 84 ? -13.027 10.045 14.385 1.00 94.56 84 ASP A CA 1
ATOM 633 C C . ASP A 1 84 ? -13.246 10.997 15.561 1.00 94.56 84 ASP A C 1
ATOM 635 O O . ASP A 1 84 ? -13.828 12.069 15.384 1.00 94.56 84 ASP A O 1
ATOM 639 N N . LYS A 1 85 ? -12.725 10.669 16.751 1.00 96.12 85 LYS A N 1
ATOM 640 C CA . LYS A 1 85 ? -12.797 11.571 17.917 1.00 96.12 85 LYS A CA 1
ATOM 641 C C . LYS A 1 85 ? -12.108 12.906 17.647 1.00 96.12 85 LYS A C 1
ATOM 643 O O . LYS A 1 85 ? -12.635 13.958 18.005 1.00 96.12 85 LYS A O 1
ATOM 648 N N . LEU A 1 86 ? -10.949 12.859 16.993 1.00 97.25 86 LEU A N 1
ATOM 649 C CA . LEU A 1 86 ? -10.167 14.031 16.605 1.00 97.25 86 LEU A CA 1
ATOM 650 C C . LEU A 1 86 ? -10.722 14.741 15.362 1.00 97.25 86 LEU A C 1
ATOM 652 O O . LEU A 1 86 ? -10.197 15.785 14.975 1.00 97.25 86 LEU A O 1
ATOM 656 N N . LYS A 1 87 ? -11.767 14.192 14.728 1.00 96.50 87 LYS A N 1
ATOM 657 C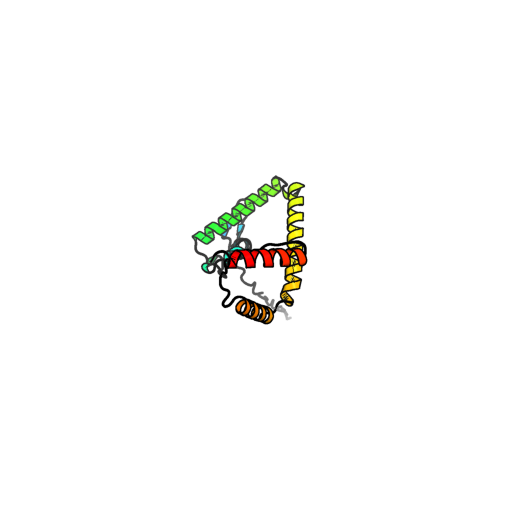 CA . LYS A 1 87 ? -12.370 14.710 13.493 1.00 96.50 87 LYS A CA 1
ATOM 658 C C . LYS A 1 87 ? -11.334 14.963 12.395 1.00 96.50 87 LYS A C 1
ATOM 660 O O . LYS A 1 87 ? -11.431 15.927 11.636 1.00 96.50 87 LYS A O 1
ATOM 665 N N . ILE A 1 88 ? -10.339 14.078 12.278 1.00 96.75 88 ILE A N 1
ATOM 666 C CA . ILE A 1 88 ? -9.255 14.207 11.289 1.00 96.75 88 ILE A CA 1
ATOM 667 C C . ILE A 1 88 ? -9.829 14.328 9.876 1.00 96.75 88 ILE A C 1
ATOM 669 O O . ILE A 1 88 ? -9.375 15.166 9.095 1.00 96.75 88 ILE A O 1
ATOM 673 N N . ARG A 1 89 ? -10.884 13.557 9.581 1.00 94.62 89 ARG A N 1
ATOM 674 C CA . ARG A 1 89 ? -11.597 13.560 8.295 1.00 94.62 89 ARG A CA 1
ATOM 675 C C . ARG A 1 89 ? -12.247 14.907 7.957 1.00 94.62 89 ARG A C 1
ATOM 677 O O . ARG A 1 89 ? -12.395 15.227 6.779 1.00 94.62 89 ARG A O 1
ATOM 684 N N . ASP A 1 90 ? -12.575 15.721 8.960 1.00 95.81 90 ASP A N 1
ATOM 685 C CA . ASP A 1 90 ? -13.185 17.037 8.758 1.00 95.81 90 ASP A CA 1
ATOM 686 C C . ASP A 1 90 ? -12.154 18.128 8.462 1.00 95.81 90 ASP A C 1
ATOM 688 O O . ASP A 1 90 ? -12.508 19.151 7.862 1.00 95.81 90 ASP A O 1
ATOM 692 N N . SER A 1 91 ? -10.891 17.905 8.836 1.00 97.12 91 SER A N 1
ATOM 693 C CA . SER A 1 91 ? -9.819 18.883 8.673 1.00 97.12 91 SER A CA 1
ATOM 694 C C . SER A 1 91 ? -9.557 19.214 7.200 1.00 97.12 91 SER A C 1
ATOM 696 O O . SER A 1 91 ? -9.555 18.350 6.317 1.00 97.12 91 SER A O 1
ATOM 698 N N . GLN A 1 92 ? -9.298 20.495 6.927 1.00 97.31 92 GLN A N 1
ATOM 699 C CA . GLN A 1 92 ? -8.987 20.952 5.573 1.00 97.31 92 GLN A CA 1
ATOM 700 C C . GLN A 1 92 ? -7.682 20.332 5.051 1.00 97.31 92 GLN A C 1
ATOM 702 O O . GLN A 1 92 ? -7.577 20.029 3.862 1.00 97.31 92 GLN A O 1
ATOM 707 N N . GLU A 1 93 ? -6.709 20.102 5.936 1.00 96.69 93 GLU A N 1
ATOM 708 C CA . GLU A 1 93 ? -5.443 19.449 5.601 1.00 96.69 93 GLU A CA 1
ATOM 709 C C . GLU A 1 93 ? -5.669 18.018 5.094 1.00 96.69 93 GLU A C 1
ATOM 711 O O . GLU A 1 93 ? -5.216 17.676 4.001 1.00 96.69 93 GLU A O 1
ATOM 716 N N . PHE A 1 94 ? -6.419 17.196 5.837 1.00 97.00 94 PHE A N 1
ATOM 717 C CA . PHE A 1 94 ? -6.704 15.819 5.434 1.00 97.00 94 PHE A CA 1
ATOM 718 C C . PHE A 1 94 ? -7.498 15.765 4.126 1.00 97.00 94 PHE A C 1
ATOM 720 O O . PHE A 1 94 ? -7.120 15.043 3.205 1.00 97.00 94 PHE A O 1
ATOM 727 N N . LYS A 1 95 ? -8.543 16.593 3.990 1.00 97.50 95 LYS A N 1
ATOM 728 C CA . LYS A 1 95 ? -9.330 16.702 2.748 1.00 97.50 95 LYS A CA 1
ATOM 729 C C . LYS A 1 95 ? -8.467 17.079 1.545 1.00 97.50 95 LYS A C 1
ATOM 731 O O . LYS A 1 95 ? -8.672 16.555 0.454 1.00 97.50 95 LYS A O 1
ATOM 736 N N . THR A 1 96 ? -7.494 17.969 1.733 1.00 97.94 96 THR A N 1
ATOM 737 C CA . THR A 1 96 ? -6.567 18.373 0.666 1.00 97.94 96 THR A CA 1
ATOM 738 C C . THR A 1 96 ? -5.653 17.215 0.263 1.00 97.94 96 THR A C 1
ATOM 740 O O . THR A 1 96 ? -5.490 16.965 -0.930 1.00 97.94 96 THR A O 1
ATOM 743 N N . LYS A 1 97 ? -5.126 16.452 1.231 1.00 97.44 97 LYS A N 1
ATOM 744 C CA . LYS A 1 97 ? -4.322 15.248 0.956 1.00 97.44 97 LYS A CA 1
ATOM 745 C C . LYS A 1 97 ? -5.125 14.191 0.193 1.00 97.44 97 LYS A C 1
ATOM 747 O O . LYS A 1 97 ? -4.636 13.674 -0.807 1.00 97.44 97 LYS A O 1
ATOM 752 N N . ILE A 1 98 ? -6.368 13.927 0.606 1.00 97.62 98 ILE A N 1
ATOM 753 C CA . ILE A 1 98 ? -7.251 12.965 -0.072 1.00 97.62 98 ILE A CA 1
ATOM 754 C C . ILE A 1 98 ? -7.525 13.379 -1.519 1.00 97.62 98 ILE A C 1
ATOM 756 O O . ILE A 1 98 ? -7.377 12.547 -2.405 1.00 97.62 98 ILE A O 1
ATOM 760 N N . LYS A 1 99 ? -7.828 14.657 -1.788 1.00 97.44 99 LYS A N 1
ATOM 761 C CA . 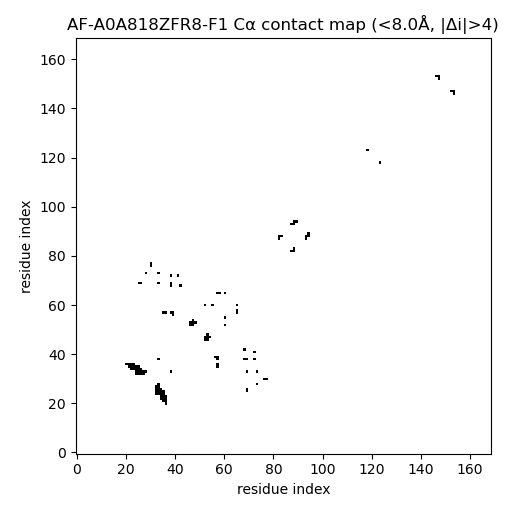LYS A 1 99 ? -8.013 15.149 -3.168 1.00 97.44 99 LYS A CA 1
ATOM 762 C C . LYS A 1 99 ? -6.769 14.959 -4.041 1.00 97.44 99 LYS A C 1
ATOM 764 O O . LYS A 1 99 ? -6.886 14.652 -5.226 1.00 97.44 99 LYS A O 1
ATOM 769 N N . GLY A 1 100 ? -5.579 15.148 -3.467 1.00 97.88 100 GLY A N 1
ATOM 770 C CA . GLY A 1 100 ? -4.317 14.885 -4.160 1.00 97.88 100 GLY A CA 1
ATOM 771 C C . GLY A 1 100 ? -4.175 13.414 -4.553 1.00 97.88 100 GLY A C 1
ATOM 772 O O . GLY A 1 100 ? -3.916 13.117 -5.717 1.00 97.88 100 GLY A O 1
ATOM 773 N N . ILE A 1 101 ? -4.423 12.506 -3.604 1.00 97.94 101 ILE A N 1
ATOM 774 C CA . ILE A 1 101 ? -4.381 11.052 -3.833 1.00 97.94 101 ILE A CA 1
ATOM 775 C C . ILE A 1 101 ? -5.441 10.631 -4.858 1.00 97.94 101 ILE A C 1
ATOM 777 O O . ILE A 1 101 ? -5.127 9.907 -5.795 1.00 97.94 101 ILE A O 1
ATOM 781 N N . GLU A 1 102 ? -6.672 11.124 -4.734 1.00 97.81 102 GLU A N 1
ATOM 782 C CA . GLU A 1 102 ? -7.763 10.856 -5.678 1.00 97.81 102 GLU A CA 1
ATOM 783 C C . GLU A 1 102 ? -7.374 11.259 -7.106 1.00 97.81 102 GLU A C 1
ATOM 785 O O . GLU A 1 102 ? -7.540 10.480 -8.043 1.00 97.81 102 GLU A O 1
ATOM 790 N N . THR A 1 103 ? -6.771 12.440 -7.270 1.00 97.44 103 THR A N 1
ATOM 791 C CA . THR A 1 103 ? -6.289 12.911 -8.576 1.00 97.44 103 THR A CA 1
ATOM 792 C C . THR A 1 103 ? -5.239 11.964 -9.163 1.00 97.44 103 THR A C 1
ATOM 794 O O . THR A 1 103 ? -5.310 11.626 -10.344 1.00 97.44 103 THR A O 1
ATOM 797 N N . GLN A 1 104 ? -4.281 11.511 -8.348 1.00 97.12 104 GLN A N 1
ATOM 798 C CA . GLN A 1 104 ? -3.247 10.564 -8.776 1.00 97.12 104 GLN A CA 1
ATOM 799 C C . GLN A 1 104 ? -3.843 9.205 -9.167 1.00 97.12 104 GLN A C 1
ATOM 801 O O . GLN A 1 104 ? -3.501 8.666 -10.218 1.00 97.12 104 GLN A O 1
ATOM 806 N N . MET A 1 105 ? -4.777 8.681 -8.369 1.00 97.44 105 MET A N 1
ATOM 807 C CA . MET A 1 105 ? -5.445 7.409 -8.650 1.00 97.44 105 MET A CA 1
ATOM 808 C C . MET A 1 105 ? -6.269 7.468 -9.938 1.00 97.44 105 MET A C 1
ATOM 810 O O . MET A 1 105 ? -6.223 6.534 -10.728 1.00 97.44 105 MET A O 1
ATOM 814 N N . ILE A 1 106 ? -6.972 8.576 -10.202 1.00 96.81 106 ILE A N 1
ATOM 815 C CA . ILE A 1 106 ? -7.728 8.755 -11.452 1.00 96.81 106 ILE A CA 1
ATOM 816 C C . ILE A 1 106 ? -6.795 8.732 -12.668 1.00 96.81 106 ILE A C 1
ATOM 818 O O . ILE A 1 106 ? -7.118 8.108 -13.680 1.00 96.81 106 ILE A O 1
ATOM 822 N N . GLN A 1 107 ? -5.640 9.396 -12.586 1.00 94.94 107 GLN A N 1
ATOM 823 C CA . GLN A 1 107 ? -4.656 9.392 -13.673 1.00 94.94 107 GLN A CA 1
ATOM 824 C C . GLN A 1 107 ? -4.122 7.982 -13.940 1.00 94.94 107 GLN A C 1
ATOM 826 O O . GLN A 1 107 ? -4.070 7.559 -15.096 1.00 94.94 107 GLN A O 1
ATOM 831 N N . GLN A 1 108 ? -3.776 7.250 -12.878 1.00 94.75 108 GLN A N 1
ATOM 832 C CA . GLN A 1 108 ? -3.329 5.863 -12.975 1.00 94.75 108 GLN A CA 1
ATOM 833 C C . GLN A 1 108 ? -4.413 4.965 -13.585 1.00 94.75 108 GLN A C 1
ATOM 835 O O . GLN A 1 108 ? -4.141 4.251 -14.545 1.00 94.75 108 GLN A O 1
ATOM 840 N N . GLU A 1 109 ? -5.650 5.052 -13.098 1.00 94.44 109 GLU A N 1
ATOM 841 C CA . GLU A 1 109 ? -6.767 4.227 -13.564 1.00 94.44 109 GLU A CA 1
ATOM 842 C C . GLU A 1 109 ? -7.074 4.465 -15.051 1.00 94.44 109 GLU A C 1
ATOM 844 O O . GLU A 1 109 ? -7.306 3.518 -15.803 1.00 94.44 109 GLU A O 1
ATOM 849 N N . ILE A 1 110 ? -7.056 5.726 -15.509 1.00 92.19 110 ILE A N 1
ATOM 850 C CA . ILE A 1 110 ? -7.243 6.046 -16.932 1.00 92.19 110 ILE A CA 1
ATOM 851 C C . ILE A 1 110 ? -6.135 5.411 -17.769 1.00 92.19 110 ILE A C 1
ATOM 853 O O . ILE A 1 110 ? -6.429 4.815 -18.807 1.00 92.19 110 ILE A O 1
ATOM 857 N N . LEU A 1 111 ? -4.879 5.529 -17.333 1.00 90.00 111 LEU A N 1
ATOM 858 C CA . LEU A 1 111 ? -3.743 4.958 -18.045 1.00 90.00 111 LEU A CA 1
ATOM 859 C C . LEU A 1 111 ? -3.852 3.433 -18.118 1.00 90.00 111 LEU A C 1
ATOM 861 O O . LEU A 1 111 ? -3.764 2.866 -19.204 1.00 90.00 111 LEU A O 1
ATOM 865 N N . GLU A 1 112 ? -4.108 2.778 -16.987 1.00 90.00 112 GLU A N 1
ATOM 866 C CA . GLU A 1 112 ? -4.265 1.327 -16.911 1.00 90.00 112 GLU A CA 1
ATOM 867 C C . GLU A 1 112 ? -5.395 0.843 -17.819 1.00 90.00 112 GLU A C 1
ATOM 869 O O . GLU A 1 112 ? -5.177 -0.047 -18.637 1.00 90.00 112 GLU A O 1
ATOM 874 N N . ARG A 1 113 ? -6.576 1.472 -17.774 1.00 89.19 113 ARG A N 1
ATOM 875 C CA . ARG A 1 113 ? -7.701 1.110 -18.654 1.00 89.19 113 ARG A CA 1
ATOM 876 C C . ARG A 1 113 ? -7.393 1.318 -20.130 1.00 89.19 113 ARG A C 1
ATOM 878 O O . ARG A 1 113 ? -7.799 0.509 -20.956 1.00 89.19 113 ARG A O 1
ATOM 885 N N . GLN A 1 114 ? -6.703 2.402 -20.479 1.00 87.44 114 GLN A N 1
ATOM 886 C CA . GLN A 1 114 ? -6.369 2.680 -21.874 1.00 87.44 114 GLN A CA 1
ATOM 887 C C . GLN A 1 114 ? -5.269 1.769 -22.417 1.00 87.44 114 GLN A C 1
ATOM 889 O O . GLN A 1 114 ? -5.241 1.541 -23.625 1.00 87.44 114 GLN A O 1
ATOM 894 N N . ILE A 1 115 ? -4.364 1.286 -21.563 1.00 83.31 115 ILE A N 1
ATOM 895 C CA . ILE A 1 115 ? -3.220 0.458 -21.956 1.00 83.31 115 ILE A CA 1
ATOM 896 C C . ILE A 1 115 ? -3.549 -1.034 -21.921 1.00 83.31 115 ILE A C 1
ATOM 898 O O . ILE A 1 115 ? -3.086 -1.761 -22.801 1.00 83.31 115 ILE A O 1
ATOM 902 N N . LYS A 1 116 ? -4.345 -1.492 -20.948 1.00 78.88 116 LYS A N 1
ATOM 903 C CA . LYS A 1 116 ? -4.601 -2.917 -20.683 1.00 78.88 116 LYS A CA 1
ATOM 904 C C . LYS A 1 116 ? -5.068 -3.691 -21.915 1.00 78.88 116 LYS A C 1
ATOM 906 O O . LYS A 1 116 ? -4.608 -4.805 -22.129 1.00 78.88 116 LYS A O 1
ATOM 911 N N . ASP A 1 117 ? -5.910 -3.077 -22.741 1.00 76.06 117 ASP A N 1
ATOM 912 C CA . ASP A 1 117 ? -6.444 -3.717 -23.948 1.00 76.06 117 ASP A CA 1
ATOM 913 C C . ASP A 1 117 ? -5.628 -3.395 -25.216 1.00 76.06 117 ASP A C 1
ATOM 915 O O . ASP A 1 117 ? -5.916 -3.914 -26.293 1.00 76.06 117 ASP A O 1
ATOM 919 N N . LYS A 1 118 ? -4.618 -2.517 -25.118 1.00 81.12 118 LYS A N 1
ATOM 920 C CA . LYS A 1 118 ? -3.805 -2.050 -26.257 1.00 81.12 118 LYS A CA 1
ATOM 921 C C . LYS A 1 118 ? -2.424 -2.689 -26.341 1.00 81.12 118 LYS A C 1
ATOM 923 O O . LYS A 1 118 ? -1.857 -2.711 -27.431 1.00 81.12 118 LYS A O 1
ATOM 928 N N . ILE A 1 119 ? -1.864 -3.170 -25.232 1.00 81.62 119 ILE A N 1
ATOM 929 C CA . ILE A 1 119 ? -0.581 -3.881 -25.231 1.00 81.62 119 ILE A CA 1
ATOM 930 C C . ILE A 1 119 ? -0.847 -5.379 -25.324 1.00 81.62 119 ILE A C 1
ATOM 932 O O . ILE A 1 119 ? -1.535 -5.951 -24.486 1.00 81.62 119 ILE A O 1
ATOM 936 N N . THR A 1 120 ? -0.277 -6.012 -26.346 1.00 86.62 120 THR A N 1
ATOM 937 C CA . THR A 1 120 ? -0.322 -7.468 -26.522 1.00 86.62 120 THR A CA 1
ATOM 938 C C . THR A 1 120 ? 1.036 -8.081 -26.203 1.00 86.62 120 THR A C 1
ATOM 940 O O . THR A 1 120 ? 2.067 -7.440 -26.418 1.00 86.62 120 THR A O 1
ATOM 943 N N . ASP A 1 121 ? 1.055 -9.344 -25.776 1.00 86.00 121 ASP A N 1
ATOM 944 C CA . ASP A 1 121 ? 2.303 -10.082 -25.527 1.00 86.00 121 ASP A CA 1
ATOM 945 C C . ASP A 1 121 ? 3.223 -10.073 -26.754 1.00 86.00 121 ASP A C 1
ATOM 947 O O . ASP A 1 121 ? 4.436 -9.912 -26.636 1.00 86.00 121 ASP A O 1
ATOM 951 N N . LYS A 1 122 ? 2.631 -10.144 -27.954 1.00 90.69 122 LYS A N 1
ATOM 952 C CA . LYS A 1 122 ? 3.364 -10.053 -29.217 1.00 90.69 122 LYS A CA 1
ATOM 953 C C . LYS A 1 122 ? 4.092 -8.715 -29.379 1.00 90.69 122 LYS A C 1
ATOM 955 O O . LYS A 1 122 ? 5.240 -8.715 -29.804 1.00 90.69 122 LYS A O 1
ATOM 960 N N . MET A 1 123 ? 3.454 -7.590 -29.048 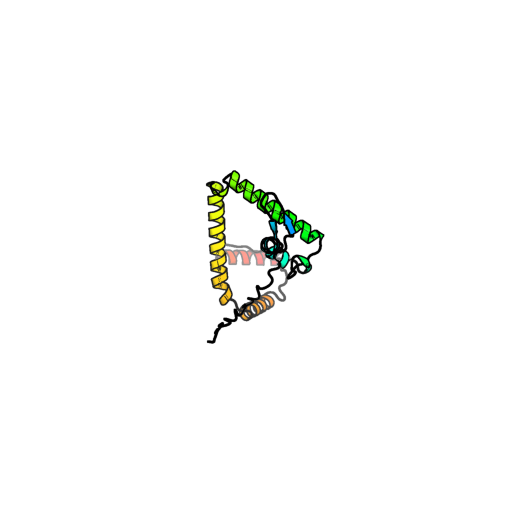1.00 89.88 123 MET A N 1
ATOM 961 C CA . MET A 1 123 ? 4.101 -6.271 -29.131 1.00 89.88 123 MET A CA 1
ATOM 962 C C . MET A 1 123 ? 5.296 -6.172 -28.181 1.00 89.88 123 MET A C 1
ATOM 964 O O . MET A 1 123 ? 6.328 -5.622 -28.552 1.00 89.88 123 MET A O 1
ATOM 968 N N . VAL A 1 124 ? 5.166 -6.733 -26.976 1.00 89.31 124 VAL A N 1
ATOM 969 C CA . VAL A 1 124 ? 6.257 -6.777 -25.993 1.00 89.31 124 VAL A CA 1
ATOM 970 C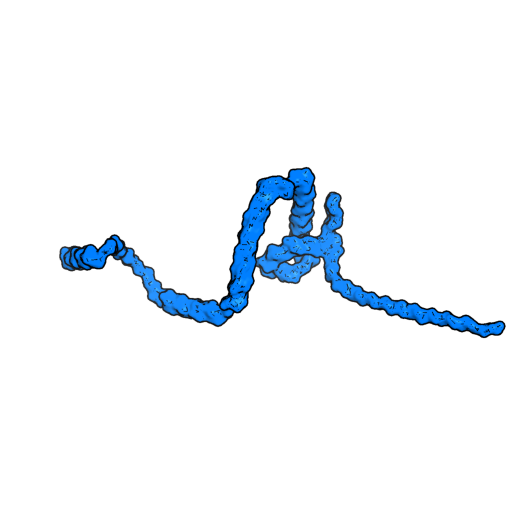 C . VAL A 1 124 ? 7.405 -7.649 -26.501 1.00 89.31 124 VAL A C 1
ATOM 972 O O . VAL A 1 124 ? 8.564 -7.248 -26.419 1.00 89.31 124 VAL A O 1
ATOM 975 N N . GLU A 1 125 ? 7.100 -8.823 -27.052 1.00 92.69 125 GLU A N 1
ATOM 976 C CA . GLU A 1 125 ? 8.111 -9.734 -27.588 1.00 92.69 125 GLU A CA 1
ATOM 977 C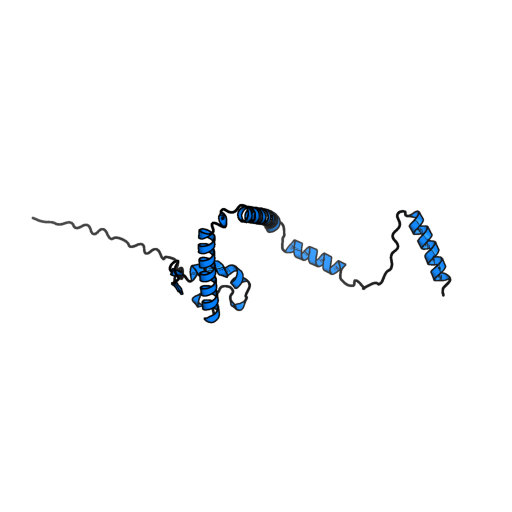 C . GLU A 1 125 ? 8.835 -9.146 -28.809 1.00 92.69 125 GLU A C 1
ATOM 979 O O . GLU A 1 125 ? 10.058 -9.260 -28.917 1.00 92.69 125 GLU A O 1
ATOM 984 N N . ASP A 1 126 ? 8.098 -8.501 -29.716 1.00 94.25 126 ASP A N 1
ATOM 985 C CA . ASP A 1 126 ? 8.658 -7.857 -30.905 1.00 94.25 126 ASP A CA 1
ATOM 986 C C . ASP A 1 126 ? 9.599 -6.699 -30.510 1.00 94.25 126 ASP A C 1
ATOM 988 O O . ASP A 1 126 ? 10.728 -6.633 -31.005 1.00 94.25 126 ASP A O 1
ATOM 992 N N . GLU A 1 127 ? 9.198 -5.848 -29.559 1.00 92.31 127 GLU A N 1
ATOM 993 C CA . GLU A 1 127 ? 10.041 -4.760 -29.038 1.00 92.31 127 GLU A CA 1
ATOM 994 C C . GLU A 1 127 ? 11.274 -5.299 -28.298 1.00 92.31 127 GLU A C 1
ATOM 996 O O . GLU A 1 127 ? 12.395 -4.830 -28.504 1.00 92.31 127 GLU A O 1
ATOM 1001 N N . TYR A 1 128 ? 11.111 -6.350 -27.489 1.00 91.94 128 TYR A N 1
ATOM 1002 C CA . TYR A 1 128 ? 12.229 -7.017 -26.822 1.00 91.94 128 TYR A CA 1
ATOM 1003 C C . TYR A 1 128 ? 13.249 -7.570 -27.831 1.00 91.94 128 TYR A C 1
ATOM 1005 O O . TYR A 1 128 ? 14.460 -7.403 -27.657 1.00 91.94 128 TYR A O 1
ATOM 1013 N N . LYS A 1 129 ? 12.789 -8.200 -28.920 1.00 92.56 129 LYS A N 1
ATOM 1014 C CA . LYS A 1 129 ? 13.661 -8.691 -30.002 1.00 92.56 129 LYS A CA 1
ATOM 1015 C C . LYS A 1 129 ? 14.382 -7.550 -30.723 1.00 92.56 129 LYS A C 1
ATOM 1017 O O . LYS A 1 129 ? 15.573 -7.676 -31.019 1.00 92.56 129 LYS A O 1
ATOM 1022 N N . ALA A 1 130 ? 13.700 -6.434 -30.977 1.00 91.38 130 ALA A N 1
ATOM 1023 C CA . ALA A 1 130 ? 14.309 -5.250 -31.580 1.00 91.38 130 ALA A CA 1
ATOM 1024 C C . ALA A 1 130 ? 15.407 -4.663 -30.678 1.00 91.38 130 ALA A C 1
ATOM 1026 O O . ALA A 1 130 ? 16.535 -4.448 -31.127 1.00 91.38 130 ALA A O 1
ATOM 1027 N N . LEU A 1 131 ? 15.117 -4.489 -29.386 1.00 88.81 131 LEU A N 1
ATOM 1028 C CA . LEU A 1 131 ? 16.074 -3.988 -28.400 1.00 88.81 131 LEU A CA 1
ATOM 1029 C C . LEU A 1 131 ? 17.267 -4.927 -28.231 1.00 88.81 131 LEU A C 1
ATOM 1031 O O . LEU A 1 131 ? 18.407 -4.479 -28.292 1.00 88.81 131 LEU A O 1
ATOM 1035 N N . THR A 1 132 ? 17.040 -6.232 -28.073 1.00 86.88 132 THR A N 1
ATOM 1036 C CA . THR A 1 132 ? 18.139 -7.204 -27.954 1.00 86.88 132 THR A CA 1
ATOM 1037 C C . THR A 1 132 ? 19.012 -7.236 -29.201 1.00 86.88 132 THR A C 1
ATOM 1039 O O . THR A 1 132 ? 20.224 -7.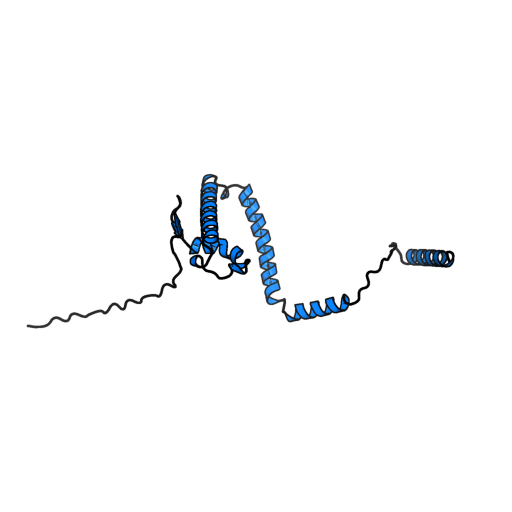354 -29.072 1.00 86.88 132 THR A O 1
ATOM 1042 N N . THR A 1 133 ? 18.444 -7.061 -30.395 1.00 86.12 133 THR A N 1
ATOM 1043 C CA . THR A 1 133 ? 19.227 -6.943 -31.634 1.00 86.12 133 THR A CA 1
ATOM 1044 C C . THR A 1 133 ? 20.073 -5.669 -31.648 1.00 86.12 133 THR A C 1
ATOM 1046 O O . THR A 1 133 ? 21.264 -5.742 -31.932 1.00 86.12 133 THR A O 1
ATOM 1049 N N . ASN A 1 134 ? 19.492 -4.523 -31.283 1.00 81.69 134 ASN A N 1
ATOM 1050 C CA . ASN A 1 134 ? 20.197 -3.236 -31.240 1.00 81.69 134 ASN A CA 1
ATOM 1051 C C . ASN A 1 134 ? 21.281 -3.174 -30.154 1.00 81.69 134 ASN A C 1
ATOM 1053 O O . ASN A 1 134 ? 22.266 -2.450 -30.300 1.00 81.69 134 ASN A O 1
ATOM 1057 N N . LEU A 1 135 ? 21.097 -3.911 -29.057 1.00 80.00 135 LEU A N 1
ATOM 1058 C CA . LEU A 1 135 ? 22.007 -3.912 -27.913 1.00 80.00 135 LEU A CA 1
ATOM 1059 C C . LEU A 1 135 ? 23.067 -5.022 -27.979 1.00 80.00 135 LEU A C 1
ATOM 1061 O O . LEU A 1 135 ? 24.067 -4.965 -27.262 1.00 80.00 135 LEU A O 1
ATOM 1065 N N . LYS A 1 136 ? 22.885 -6.042 -28.826 1.00 78.62 136 LYS A N 1
ATOM 1066 C CA . LYS A 1 136 ? 23.836 -7.150 -28.947 1.00 78.62 136 LYS A CA 1
ATOM 1067 C C . LYS A 1 136 ? 25.123 -6.681 -29.622 1.00 78.62 136 LYS A C 1
ATOM 1069 O O . LYS A 1 136 ? 25.107 -6.226 -30.758 1.00 78.62 136 LYS A O 1
ATOM 1074 N N . GLY A 1 137 ? 26.248 -6.872 -28.933 1.00 72.62 137 GLY A N 1
ATOM 1075 C CA . GLY A 1 137 ? 27.571 -6.536 -29.466 1.00 72.62 137 GLY A CA 1
ATOM 1076 C C . GLY A 1 137 ? 27.910 -5.045 -29.417 1.00 72.62 137 GLY A C 1
ATOM 1077 O O . GLY A 1 137 ? 28.823 -4.624 -30.118 1.00 72.62 137 GLY A O 1
ATOM 1078 N N . GLN A 1 138 ? 27.199 -4.249 -28.608 1.00 70.69 138 GLN A N 1
ATOM 1079 C CA . GLN A 1 138 ? 27.623 -2.884 -28.292 1.00 70.69 138 GLN A CA 1
ATOM 1080 C C . GLN A 1 138 ? 28.925 -2.950 -27.483 1.00 70.69 138 GLN A C 1
ATOM 1082 O O . GLN A 1 138 ? 28.938 -3.443 -26.354 1.00 70.69 138 GLN A O 1
ATOM 1087 N N . GLU A 1 139 ? 30.023 -2.482 -28.069 1.00 77.00 139 GLU A N 1
ATOM 1088 C CA . GLU A 1 139 ? 31.282 -2.292 -27.355 1.00 77.00 139 GLU A CA 1
ATOM 1089 C C . GLU A 1 139 ? 31.226 -0.988 -26.554 1.00 77.00 139 GLU A C 1
ATOM 1091 O O . GLU A 1 139 ? 30.788 0.051 -27.054 1.00 77.00 139 GLU A O 1
ATOM 1096 N N . GLU A 1 140 ? 31.685 -1.027 -25.302 1.00 75.38 140 GLU A N 1
ATOM 1097 C CA . GL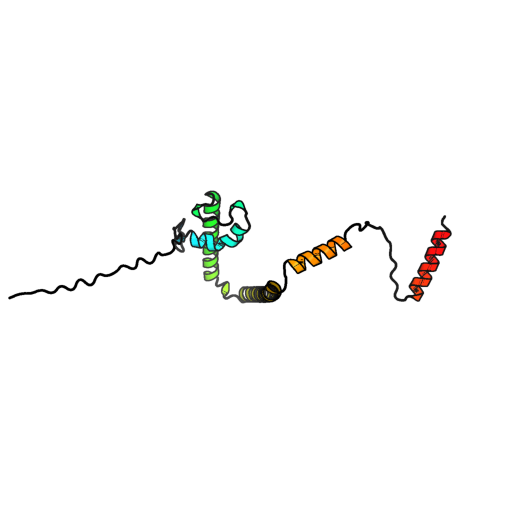U A 1 140 ? 31.857 0.189 -24.513 1.00 75.38 140 GLU A CA 1
ATOM 1098 C C . GLU A 1 140 ? 33.024 0.995 -25.096 1.00 75.38 140 GLU A C 1
ATOM 1100 O O . GLU A 1 140 ? 34.199 0.685 -24.892 1.00 75.38 140 GLU A O 1
ATOM 1105 N N . VAL A 1 141 ? 32.697 2.033 -25.866 1.00 80.06 141 VAL A N 1
ATOM 1106 C CA . VAL A 1 141 ? 33.684 2.909 -26.500 1.00 80.06 141 VAL A CA 1
ATOM 1107 C C . VAL A 1 141 ? 33.874 4.188 -25.696 1.00 80.06 141 VAL A C 1
ATOM 1109 O O . VAL A 1 141 ? 32.963 5.001 -25.533 1.00 80.06 141 VAL A O 1
ATOM 1112 N N . LYS A 1 142 ? 35.107 4.420 -25.239 1.00 82.56 142 LYS A N 1
ATOM 1113 C CA . LYS A 1 142 ? 35.497 5.707 -24.662 1.00 82.56 142 LYS A CA 1
ATOM 1114 C C . LYS A 1 142 ? 35.722 6.716 -25.785 1.00 82.56 142 LYS A C 1
ATOM 1116 O O . LYS A 1 142 ? 36.780 6.728 -26.411 1.00 82.56 142 LYS A O 1
ATOM 1121 N N . THR A 1 143 ? 34.735 7.576 -26.015 1.00 81.75 143 THR A N 1
ATOM 1122 C CA . THR A 1 143 ? 34.814 8.661 -26.999 1.00 81.75 143 THR A CA 1
ATOM 1123 C C . THR A 1 143 ? 34.786 10.037 -26.333 1.00 81.75 143 THR A C 1
ATOM 1125 O O . THR A 1 143 ? 34.241 10.208 -25.243 1.00 81.75 143 THR A O 1
ATOM 1128 N N . SER A 1 144 ? 35.364 11.025 -27.010 1.00 87.38 144 SER A N 1
ATOM 1129 C CA . SER A 1 144 ? 35.253 12.445 -26.672 1.00 87.38 144 SER A CA 1
ATOM 1130 C C . SER A 1 144 ? 34.555 13.141 -27.836 1.00 87.38 144 SER A C 1
ATOM 1132 O O . SER A 1 144 ? 34.983 12.979 -28.977 1.00 87.38 144 SER A O 1
ATOM 1134 N N . HIS A 1 145 ? 33.505 13.920 -27.572 1.00 87.38 145 HIS A N 1
ATOM 1135 C CA . HIS A 1 145 ? 32.809 14.694 -28.603 1.00 87.38 145 HIS A CA 1
ATOM 1136 C C . HIS A 1 145 ? 32.971 16.198 -28.361 1.00 87.38 145 HIS A C 1
ATOM 1138 O O . HIS A 1 145 ? 33.121 16.644 -27.225 1.00 87.38 145 HIS A O 1
ATOM 1144 N N . ILE A 1 146 ? 32.943 16.974 -29.444 1.00 86.44 146 ILE A N 1
ATOM 1145 C CA . ILE A 1 146 ? 32.919 18.437 -29.415 1.00 86.44 146 ILE A CA 1
ATOM 1146 C C . ILE A 1 146 ? 31.642 18.860 -30.137 1.00 86.44 146 ILE A C 1
ATOM 1148 O O . ILE A 1 146 ? 31.486 18.575 -31.323 1.00 86.44 146 ILE A O 1
ATOM 1152 N N . LEU A 1 147 ? 30.721 19.499 -29.416 1.00 91.81 147 LEU A N 1
ATOM 1153 C CA . LEU A 1 147 ? 29.489 20.049 -29.979 1.00 91.81 147 LEU A CA 1
ATOM 1154 C C . LEU A 1 147 ? 29.707 21.522 -30.340 1.00 91.81 147 LEU A C 1
ATOM 1156 O O . LEU A 1 147 ? 30.210 22.286 -29.517 1.00 91.81 147 LEU A O 1
ATOM 1160 N N . VAL A 1 148 ? 29.322 21.916 -31.553 1.00 93.38 148 VAL A N 1
ATOM 1161 C CA . VAL A 1 148 ? 29.366 23.306 -32.025 1.00 93.38 148 VAL A CA 1
ATOM 1162 C C . VAL A 1 148 ? 28.115 23.644 -32.823 1.00 93.38 148 VAL A C 1
ATOM 1164 O O . VAL A 1 148 ? 27.471 22.764 -33.388 1.00 93.38 148 VAL A O 1
ATOM 1167 N N . ASP A 1 149 ? 27.796 24.932 -32.873 1.00 92.69 149 ASP A N 1
ATOM 1168 C CA . ASP A 1 149 ? 26.503 25.420 -33.364 1.00 92.69 149 ASP A CA 1
ATOM 1169 C C . ASP A 1 149 ? 26.317 25.296 -34.884 1.00 92.69 149 ASP A C 1
ATOM 1171 O O . ASP A 1 149 ? 25.186 25.348 -35.362 1.00 92.69 149 ASP A O 1
ATOM 1175 N N . THR A 1 150 ? 27.405 25.184 -35.659 1.00 95.50 150 THR A N 1
ATOM 1176 C CA . THR A 1 150 ? 27.344 25.153 -37.129 1.00 95.50 150 THR A CA 1
ATOM 1177 C C . THR A 1 150 ? 28.249 24.090 -37.738 1.00 95.50 150 THR A C 1
ATOM 1179 O O . THR A 1 150 ? 29.294 23.728 -37.188 1.00 95.50 150 THR A O 1
ATOM 1182 N N . GLU A 1 151 ? 27.853 23.606 -38.916 1.00 91.81 151 GLU A N 1
ATOM 1183 C CA . GLU A 1 151 ? 28.597 22.597 -39.667 1.00 91.81 151 GLU A CA 1
ATOM 1184 C C . GLU A 1 151 ? 29.978 23.112 -40.096 1.00 91.81 151 GLU A C 1
ATOM 1186 O O . GLU A 1 151 ? 30.955 22.364 -40.036 1.00 91.81 151 GLU A O 1
ATOM 1191 N N . GLU A 1 152 ? 30.096 24.392 -40.469 1.00 93.38 152 GLU A N 1
ATOM 1192 C CA . GLU A 1 152 ? 31.379 24.992 -40.851 1.00 93.38 152 GLU A CA 1
ATOM 1193 C C . GLU A 1 152 ? 32.384 24.944 -39.696 1.00 93.38 152 GLU A C 1
ATOM 1195 O O . GLU A 1 152 ? 33.515 24.495 -39.887 1.00 93.38 152 GLU A O 1
ATOM 1200 N N . LYS A 1 153 ? 31.956 25.309 -38.478 1.00 89.00 153 LYS A N 1
ATOM 1201 C CA . LYS A 1 153 ? 32.801 25.234 -37.276 1.00 89.00 153 LYS A CA 1
ATOM 1202 C C . LYS A 1 153 ? 33.197 23.791 -36.959 1.00 89.00 153 LYS A C 1
ATOM 1204 O O . LYS A 1 153 ? 34.325 23.540 -36.540 1.00 89.00 153 LYS A O 1
ATOM 1209 N N . ALA A 1 154 ? 32.294 22.831 -37.172 1.00 92.38 154 ALA A N 1
ATOM 1210 C CA . ALA A 1 154 ? 32.591 21.417 -36.952 1.00 92.38 154 ALA A CA 1
ATOM 1211 C C . ALA A 1 154 ? 33.658 20.906 -37.935 1.00 92.38 154 ALA A C 1
ATOM 1213 O O . ALA A 1 154 ? 34.568 20.179 -37.531 1.00 92.38 154 ALA A O 1
ATOM 1214 N N . LYS A 1 155 ? 33.578 21.310 -39.211 1.00 92.19 155 LYS A N 1
ATOM 1215 C CA . LYS A 1 155 ? 34.562 20.955 -40.247 1.00 92.19 155 LYS A CA 1
ATOM 1216 C C . LYS A 1 155 ? 35.929 21.579 -39.978 1.00 92.19 155 LYS A C 1
ATOM 1218 O O . LYS A 1 155 ? 36.922 20.859 -40.015 1.00 92.19 155 LYS A O 1
ATOM 1223 N N . GLU A 1 156 ? 35.973 22.859 -39.617 1.00 91.00 156 GLU A N 1
ATOM 1224 C CA . GLU A 1 156 ? 37.220 23.558 -39.276 1.00 91.00 156 GLU A CA 1
ATOM 1225 C C . GLU A 1 156 ? 37.935 22.893 -38.085 1.00 91.00 156 GLU A C 1
ATOM 1227 O O . GLU A 1 156 ? 39.133 22.598 -38.134 1.00 91.00 156 GLU A O 1
ATOM 1232 N N . ILE A 1 157 ? 37.190 22.569 -37.020 1.00 85.44 157 ILE A N 1
ATOM 1233 C CA . ILE A 1 157 ? 37.739 21.873 -35.849 1.00 85.44 157 ILE A CA 1
ATOM 1234 C C . ILE A 1 157 ? 38.193 20.457 -36.221 1.00 85.44 157 ILE A C 1
ATOM 1236 O O . ILE A 1 157 ? 39.269 20.035 -35.792 1.00 85.44 157 ILE A O 1
ATOM 1240 N N . LYS A 1 158 ? 37.425 19.728 -37.041 1.00 87.75 158 LYS A N 1
ATOM 1241 C CA . LYS A 1 158 ? 37.805 18.394 -37.528 1.00 87.75 158 LYS A CA 1
ATOM 1242 C C . LYS A 1 158 ? 39.145 18.433 -38.269 1.00 87.75 158 LYS A C 1
ATOM 1244 O O . LYS A 1 158 ? 40.017 17.620 -37.969 1.00 87.75 158 LYS A O 1
ATOM 1249 N N . GLU A 1 159 ? 39.330 19.375 -39.190 1.00 86.25 159 GLU A N 1
ATOM 1250 C CA . GLU A 1 159 ? 40.587 19.552 -39.931 1.00 86.25 159 GLU A CA 1
ATOM 1251 C C . GLU A 1 159 ? 41.754 19.887 -38.990 1.00 86.25 159 GLU A C 1
ATOM 1253 O O . GLU A 1 159 ? 42.814 19.257 -39.060 1.00 86.25 159 GLU A O 1
ATOM 1258 N N . SER A 1 160 ? 41.533 20.796 -38.033 1.00 80.62 160 SER A N 1
ATOM 1259 C CA . SER A 1 160 ? 42.522 21.168 -37.012 1.00 80.62 160 SER A CA 1
ATOM 1260 C C . SER A 1 160 ? 42.945 19.984 -36.131 1.00 80.62 160 SER A C 1
ATOM 1262 O O . SER A 1 160 ? 44.131 19.822 -35.827 1.00 80.62 160 SER A O 1
ATOM 1264 N N . MET A 1 161 ? 42.001 19.130 -35.719 1.00 81.81 161 MET A N 1
ATOM 1265 C CA . MET A 1 161 ? 42.296 17.958 -34.891 1.00 81.81 161 MET A CA 1
ATOM 1266 C C . MET A 1 161 ? 43.020 16.858 -35.670 1.00 81.81 161 MET A C 1
ATOM 1268 O O . MET A 1 161 ? 43.971 16.285 -35.140 1.00 81.81 161 MET A O 1
ATOM 1272 N N . ILE A 1 162 ? 42.630 16.593 -36.922 1.00 76.19 162 ILE A N 1
ATOM 1273 C CA . ILE A 1 162 ? 43.304 15.602 -37.779 1.00 76.19 162 ILE A CA 1
ATOM 1274 C C . ILE A 1 162 ? 44.773 15.987 -37.990 1.00 76.19 162 ILE A C 1
ATOM 1276 O O . ILE A 1 162 ? 45.658 15.150 -37.810 1.00 76.19 162 ILE A O 1
ATOM 1280 N N . LEU A 1 163 ? 45.051 17.261 -38.283 1.00 67.31 163 LEU A N 1
ATOM 1281 C CA . LEU A 1 163 ? 46.416 17.755 -38.477 1.00 67.31 163 LEU A CA 1
ATOM 1282 C C . LEU A 1 163 ? 47.272 17.610 -37.206 1.00 67.31 163 LEU A C 1
ATOM 1284 O O . LEU A 1 163 ? 48.427 17.196 -37.273 1.00 67.31 163 LEU A O 1
ATOM 1288 N N . LYS A 1 164 ? 46.697 17.898 -36.031 1.00 64.81 164 LYS A N 1
ATOM 1289 C CA . LYS A 1 164 ? 47.387 17.755 -34.736 1.00 64.81 164 LYS A CA 1
ATOM 1290 C C . LYS A 1 164 ? 47.659 16.304 -34.351 1.00 64.81 164 LYS A C 1
ATOM 1292 O O . LYS A 1 164 ? 48.654 16.055 -33.682 1.00 64.81 164 LYS A O 1
ATOM 1297 N N . ILE A 1 165 ? 46.793 15.367 -34.737 1.00 68.62 165 ILE A N 1
ATOM 1298 C CA . ILE A 1 165 ? 47.003 13.934 -34.493 1.00 68.62 165 ILE A CA 1
ATOM 1299 C C . ILE A 1 165 ? 48.124 13.402 -35.397 1.00 68.62 165 ILE A C 1
ATOM 1301 O O . ILE A 1 165 ? 49.008 12.703 -34.910 1.00 68.62 165 ILE A O 1
ATOM 1305 N N . LEU A 1 166 ? 48.139 13.788 -36.678 1.00 53.28 166 LEU A N 1
ATOM 1306 C CA . LEU A 1 166 ? 49.166 13.372 -37.643 1.00 53.28 166 LEU A CA 1
ATOM 1307 C C . LEU A 1 166 ? 50.566 13.929 -37.337 1.00 53.28 166 LEU A C 1
ATOM 1309 O O . LEU A 1 166 ? 51.552 13.288 -37.671 1.00 53.28 166 LEU A O 1
ATOM 1313 N N . LEU A 1 167 ? 50.661 15.096 -36.693 1.00 59.47 167 LEU A N 1
ATOM 1314 C CA . LEU A 1 167 ? 51.933 15.712 -36.285 1.00 59.47 167 LEU A CA 1
ATOM 1315 C C . LEU A 1 167 ? 52.463 15.219 -34.924 1.00 59.47 167 LEU A C 1
ATOM 1317 O O . LEU A 1 167 ? 53.508 15.690 -34.478 1.00 59.47 167 LEU A O 1
ATOM 1321 N N . LYS A 1 168 ? 51.734 14.336 -34.226 1.00 53.91 168 LYS A N 1
ATOM 1322 C CA . LYS A 1 168 ? 52.090 13.841 -32.882 1.00 53.91 168 LYS A CA 1
ATOM 1323 C C . LYS A 1 168 ? 52.398 12.335 -32.836 1.00 53.91 168 LYS A C 1
ATOM 1325 O O . LYS A 1 168 ? 52.401 11.757 -31.748 1.00 53.91 168 LYS A O 1
ATOM 1330 N N . ILE A 1 169 ? 52.671 11.742 -33.998 1.00 45.75 169 ILE A N 1
ATOM 1331 C CA . ILE A 1 169 ? 53.414 10.486 -34.199 1.00 45.75 169 ILE A CA 1
ATOM 1332 C C . ILE A 1 169 ? 54.769 10.877 -34.788 1.00 45.75 169 ILE A C 1
ATOM 1334 O O . ILE A 1 169 ? 55.784 10.310 -34.334 1.00 45.75 169 ILE A O 1
#